Protein AF-A0A8S3IA19-F1 (afdb_monomer_lite)

pLDDT: mean 91.58, std 7.59, range [55.47, 98.12]

Radius of gyration: 15.56 Å; chains: 1; bounding box: 30×30×45 Å

InterPro domains:
  IPR000300 Inositol polyphosphate-related phosphatase [PF22669] (8-84)
  IPR036691 Endonuclease/exonuclease/phosphatase superfamily [G3DSA:3.60.10.10] (3-92)
  IPR036691 Endonuclease/exonuclease/phosphatase superfamily [SSF56219] (12-89)
  IPR039737 Type I inositol 1,4,5-trisphosphate 5-phosphatase [PTHR12997] (2-89)

Structure (mmCIF, N/CA/C/O backbone):
data_AF-A0A8S3IA19-F1
#
_entry.id   AF-A0A8S3IA19-F1
#
loop_
_atom_site.group_PDB
_atom_site.id
_atom_site.type_symbol
_atom_site.label_atom_id
_atom_site.label_alt_id
_atom_site.label_comp_id
_atom_site.label_asym_id
_atom_site.label_entity_id
_atom_site.label_seq_id
_atom_site.pdbx_PDB_ins_code
_atom_site.Cartn_x
_atom_site.Cartn_y
_atom_site.Cartn_z
_atom_site.occupancy
_atom_site.B_iso_or_equiv
_atom_site.auth_seq_id
_atom_site.auth_comp_id
_atom_site.auth_asym_id
_atom_site.auth_atom_id
_atom_site.pdbx_PDB_model_num
ATOM 1 N N . MET A 1 1 ? 1.942 -13.691 -8.552 1.00 56.69 1 MET A N 1
ATOM 2 C CA . MET A 1 1 ? 2.250 -14.133 -7.177 1.00 56.69 1 MET A CA 1
ATOM 3 C C . MET A 1 1 ? 0.945 -14.095 -6.410 1.00 56.69 1 MET A C 1
ATOM 5 O O . MET A 1 1 ? 0.200 -13.145 -6.606 1.00 56.69 1 MET A O 1
ATOM 9 N N . PHE A 1 2 ? 0.612 -15.135 -5.655 1.00 67.31 2 PHE A N 1
ATOM 10 C CA . PHE A 1 2 ? -0.590 -15.103 -4.830 1.00 67.31 2 PHE A CA 1
ATOM 11 C C . PHE A 1 2 ? -0.271 -14.435 -3.486 1.00 67.31 2 PHE A C 1
ATOM 13 O O . PHE A 1 2 ? 0.755 -14.749 -2.885 1.00 67.31 2 PHE A O 1
ATOM 20 N N . ASP A 1 3 ? -1.125 -13.513 -3.046 1.00 73.25 3 ASP A N 1
ATOM 21 C CA . ASP A 1 3 ? -1.008 -12.795 -1.770 1.00 73.25 3 ASP A CA 1
ATOM 22 C C . ASP A 1 3 ? -1.761 -13.573 -0.681 1.00 73.25 3 ASP A C 1
ATOM 24 O O . ASP A 1 3 ? -2.946 -13.353 -0.447 1.00 73.25 3 ASP A O 1
ATOM 28 N N . PHE A 1 4 ? -1.088 -14.561 -0.085 1.00 80.69 4 PHE A N 1
ATOM 29 C CA . PHE A 1 4 ? -1.652 -15.408 0.978 1.00 80.69 4 PHE A CA 1
ATOM 30 C C . PHE A 1 4 ? -0.955 -15.228 2.327 1.00 80.69 4 PHE A C 1
ATOM 32 O O . PHE A 1 4 ? -1.368 -15.835 3.311 1.00 80.69 4 PHE A O 1
ATOM 39 N N . GLU A 1 5 ? 0.108 -14.429 2.392 1.00 80.12 5 GLU A N 1
ATOM 40 C CA . GLU A 1 5 ? 0.978 -14.343 3.570 1.00 80.12 5 GLU A CA 1
ATOM 41 C C . GLU A 1 5 ? 0.219 -13.892 4.827 1.00 80.12 5 GLU A C 1
ATOM 43 O O . GLU A 1 5 ? 0.431 -14.440 5.907 1.00 80.12 5 GLU A O 1
ATOM 48 N N . SER A 1 6 ? -0.728 -12.961 4.681 1.00 79.94 6 SER A N 1
ATOM 49 C CA . SER A 1 6 ? -1.523 -12.455 5.804 1.00 79.94 6 SER A CA 1
ATOM 50 C C . SER A 1 6 ? -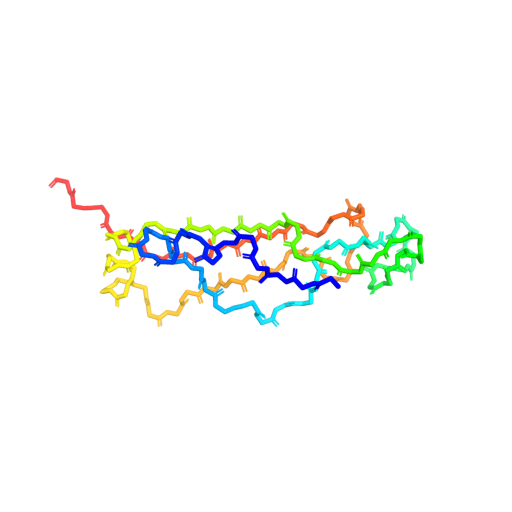2.598 -13.426 6.299 1.00 79.94 6 SER A C 1
ATOM 52 O O . SER A 1 6 ? -3.037 -13.278 7.433 1.00 79.94 6 SER A O 1
AT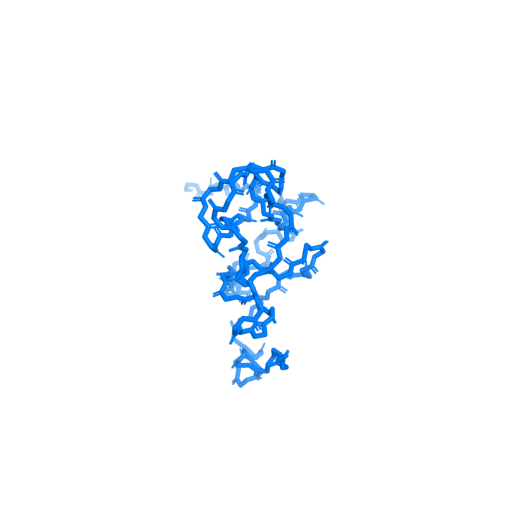OM 54 N N . SER A 1 7 ? -2.976 -14.439 5.506 1.00 83.31 7 SER A N 1
ATOM 55 C CA . SER A 1 7 ? -4.127 -15.316 5.802 1.00 83.31 7 SER A CA 1
ATOM 56 C C . SER A 1 7 ? -4.015 -16.071 7.129 1.00 83.31 7 SER A C 1
ATOM 58 O O . SER A 1 7 ? -5.010 -16.373 7.780 1.00 83.31 7 SER A O 1
ATOM 60 N N . SER A 1 8 ? -2.789 -16.348 7.583 1.00 87.19 8 SER A N 1
ATOM 61 C CA . SER A 1 8 ? -2.549 -17.006 8.876 1.00 87.19 8 SER A CA 1
ATOM 62 C C . SER A 1 8 ? -2.861 -16.113 10.084 1.00 87.19 8 SER A C 1
ATOM 64 O O . SER A 1 8 ? -2.846 -16.592 11.215 1.00 87.19 8 SER A O 1
ATOM 66 N N . PHE A 1 9 ? -3.120 -14.824 9.859 1.00 88.31 9 PHE A N 1
ATOM 67 C CA . PHE A 1 9 ? -3.344 -13.819 10.893 1.00 88.31 9 PHE A CA 1
ATOM 68 C C . PHE A 1 9 ? -4.682 -13.089 10.728 1.00 88.31 9 PHE A C 1
ATOM 70 O O . PHE A 1 9 ? -4.892 -12.081 11.402 1.00 88.31 9 PHE A O 1
ATOM 77 N N . ASP A 1 10 ? -5.591 -13.583 9.884 1.00 86.06 10 ASP A N 1
ATOM 78 C CA . ASP A 1 10 ? -6.878 -12.926 9.601 1.00 86.06 10 ASP A CA 1
ATOM 79 C C . ASP A 1 10 ? -7.701 -12.653 10.882 1.00 86.06 10 ASP A C 1
ATOM 81 O O . ASP A 1 10 ? -8.406 -11.649 10.977 1.00 86.06 10 ASP A O 1
ATOM 85 N N . ASP A 1 11 ? -7.531 -13.467 11.930 1.00 90.19 11 ASP A N 1
ATOM 86 C CA . ASP A 1 11 ? -8.174 -13.276 13.242 1.00 90.19 11 ASP A CA 1
ATOM 87 C C . ASP A 1 11 ? -7.591 -12.110 14.070 1.00 90.19 11 ASP A C 1
ATOM 89 O O . ASP A 1 11 ? -8.164 -11.703 15.083 1.00 90.19 11 ASP A O 1
ATOM 93 N N . HIS A 1 12 ? -6.447 -11.556 13.667 1.00 90.69 12 HIS A N 1
ATOM 94 C CA . HIS A 1 12 ? -5.694 -10.549 14.423 1.00 90.69 12 HIS A CA 1
ATOM 95 C C . HIS A 1 12 ? -5.507 -9.229 13.674 1.00 90.69 12 HIS A C 1
ATOM 97 O O . HIS A 1 12 ? -5.468 -8.168 14.311 1.00 90.69 12 HIS A O 1
ATOM 103 N N . ILE A 1 13 ? -5.377 -9.289 12.349 1.00 94.88 13 ILE A N 1
ATOM 104 C CA . ILE A 1 13 ? -5.083 -8.136 11.500 1.00 94.88 13 ILE A CA 1
ATOM 105 C C . ILE A 1 13 ? -6.162 -7.920 10.443 1.00 94.88 13 ILE A C 1
ATOM 107 O O . ILE A 1 13 ? -6.835 -8.840 9.995 1.00 94.88 13 ILE A O 1
ATOM 111 N N . PHE A 1 14 ? -6.289 -6.670 10.026 1.00 95.12 14 PHE A N 1
ATOM 112 C CA . PHE A 1 14 ? -7.162 -6.212 8.964 1.00 95.12 14 PHE A CA 1
ATOM 113 C C . PHE A 1 14 ? -6.345 -5.412 7.947 1.00 95.12 14 PHE A C 1
ATOM 115 O O . PHE A 1 14 ? -5.532 -4.565 8.324 1.00 95.12 14 PHE A O 1
ATOM 122 N N . GLU A 1 15 ? -6.600 -5.635 6.662 1.00 95.75 15 GLU A N 1
ATOM 123 C CA . GLU A 1 15 ? -6.092 -4.814 5.563 1.00 95.75 15 GLU A CA 1
ATOM 124 C C . GLU A 1 15 ? -7.277 -4.262 4.768 1.00 95.75 15 GLU A C 1
ATOM 126 O O . GLU A 1 15 ? -8.239 -4.984 4.499 1.00 95.75 15 GLU A O 1
ATOM 131 N N . TYR A 1 16 ? -7.215 -2.987 4.384 1.00 95.62 16 TYR A N 1
ATOM 132 C CA . TYR A 1 16 ? -8.192 -2.430 3.450 1.00 95.62 16 TYR A CA 1
ATOM 133 C C . TYR A 1 16 ? -8.020 -3.044 2.055 1.00 95.62 16 TYR A C 1
ATOM 135 O O . TYR A 1 16 ? -6.933 -3.483 1.678 1.00 95.62 16 TYR A O 1
ATOM 143 N N . GLU A 1 17 ? -9.094 -3.048 1.266 1.00 93.69 17 GLU A N 1
ATOM 144 C CA . GLU A 1 17 ? -9.030 -3.507 -0.120 1.00 93.69 17 GLU A CA 1
ATOM 145 C C . GLU A 1 17 ? -8.003 -2.686 -0.913 1.00 93.69 17 GLU A C 1
ATOM 147 O O . GLU A 1 17 ? -8.002 -1.454 -0.896 1.00 93.69 17 GLU A O 1
ATOM 152 N N . LYS A 1 18 ? -7.118 -3.388 -1.624 1.00 93.75 18 LYS A N 1
ATOM 153 C CA . LYS A 1 18 ? -6.099 -2.781 -2.477 1.00 93.75 18 LYS A CA 1
ATOM 154 C C . LYS A 1 18 ? -6.721 -2.450 -3.830 1.00 93.75 18 LYS A C 1
ATOM 156 O O . LYS A 1 18 ? -6.734 -3.284 -4.730 1.00 93.75 18 LYS A O 1
ATOM 161 N N . ALA A 1 19 ? -7.214 -1.223 -3.977 1.00 93.75 19 ALA A N 1
ATOM 162 C CA . ALA A 1 19 ? -7.733 -0.706 -5.249 1.00 93.75 19 ALA A CA 1
ATOM 163 C C . ALA A 1 19 ? -6.627 -0.185 -6.196 1.00 93.75 19 ALA A C 1
ATOM 165 O O . ALA A 1 19 ? -6.917 0.382 -7.249 1.00 93.75 19 ALA A O 1
ATOM 166 N N . PHE A 1 20 ? -5.359 -0.384 -5.828 1.00 95.12 20 PHE A N 1
ATOM 167 C CA . PHE A 1 20 ? -4.175 0.051 -6.562 1.00 95.12 20 PHE A CA 1
ATOM 168 C C . PHE A 1 20 ? -3.377 -1.147 -7.107 1.00 95.12 20 PHE A C 1
ATOM 170 O O . PHE A 1 20 ? -3.398 -2.238 -6.521 1.00 95.12 20 PHE A O 1
ATOM 177 N N . PRO A 1 21 ? -2.660 -0.978 -8.233 1.00 94.69 21 PRO A N 1
ATOM 178 C CA . PRO A 1 21 ? -1.866 -2.049 -8.823 1.00 94.69 21 PRO A CA 1
ATOM 179 C C . PRO A 1 21 ? -0.684 -2.441 -7.916 1.00 94.69 21 PRO A C 1
ATOM 181 O O . PRO A 1 21 ? -0.309 -1.668 -7.035 1.00 94.69 21 PRO A O 1
ATOM 184 N N . PRO A 1 22 ? -0.067 -3.618 -8.121 1.00 95.25 22 PRO A N 1
ATOM 185 C CA . PRO A 1 22 ? 1.111 -4.047 -7.367 1.00 95.25 22 PRO A CA 1
ATOM 186 C C . PRO A 1 22 ? 2.157 -2.937 -7.209 1.00 95.25 22 PRO A C 1
ATOM 188 O O . PRO A 1 22 ? 2.460 -2.242 -8.180 1.00 95.25 22 PRO A O 1
ATOM 191 N N . SER A 1 23 ? 2.706 -2.762 -6.005 1.00 95.50 23 SER A N 1
ATOM 192 C CA . SER A 1 23 ? 3.655 -1.684 -5.690 1.00 95.50 23 SER A CA 1
ATOM 193 C C . SER A 1 23 ? 5.066 -1.937 -6.234 1.00 95.50 23 SER A C 1
ATOM 195 O O . SER A 1 23 ? 5.870 -1.012 -6.267 1.00 95.50 23 SER A O 1
ATOM 197 N N . TYR A 1 24 ? 5.348 -3.156 -6.698 1.00 94.50 24 TYR A N 1
ATOM 198 C CA . TYR A 1 24 ? 6.666 -3.642 -7.108 1.00 94.50 24 TYR A CA 1
ATOM 199 C C . TYR A 1 24 ? 6.545 -4.660 -8.260 1.00 94.50 24 TYR A C 1
ATOM 201 O O . TYR A 1 24 ? 5.546 -5.391 -8.277 1.00 94.50 24 TYR A O 1
ATOM 209 N N . PRO A 1 25 ? 7.520 -4.813 -9.189 1.00 96.12 25 PRO A N 1
ATOM 210 C CA . PRO A 1 25 ? 8.759 -4.043 -9.391 1.00 96.12 25 PRO A CA 1
ATOM 211 C C . PRO A 1 25 ? 8.646 -3.028 -10.537 1.00 96.12 25 PRO A C 1
ATOM 213 O O . PRO A 1 25 ? 8.738 -3.417 -11.699 1.00 96.12 25 PRO A O 1
ATOM 216 N N . TYR A 1 26 ? 8.431 -1.744 -10.271 1.00 95.56 26 TYR A N 1
ATOM 217 C CA . TYR A 1 26 ? 8.358 -0.740 -11.342 1.00 95.56 26 TYR A CA 1
ATOM 218 C C . TYR A 1 26 ? 9.714 -0.515 -12.028 1.00 95.56 26 TYR A C 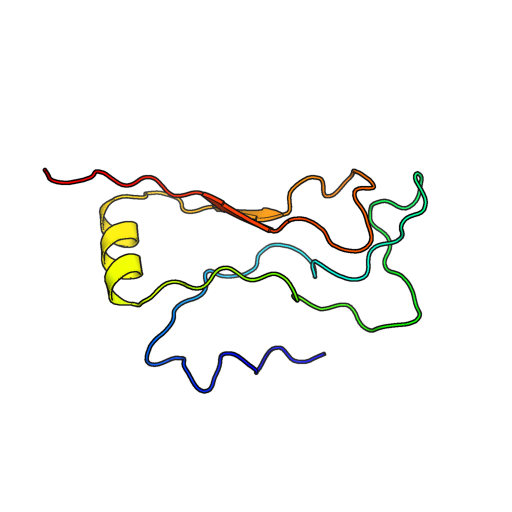1
ATOM 220 O O . TYR A 1 26 ? 10.770 -0.799 -11.470 1.00 95.56 26 TYR A O 1
ATOM 228 N N . SER A 1 27 ? 9.678 -0.033 -13.270 1.00 94.25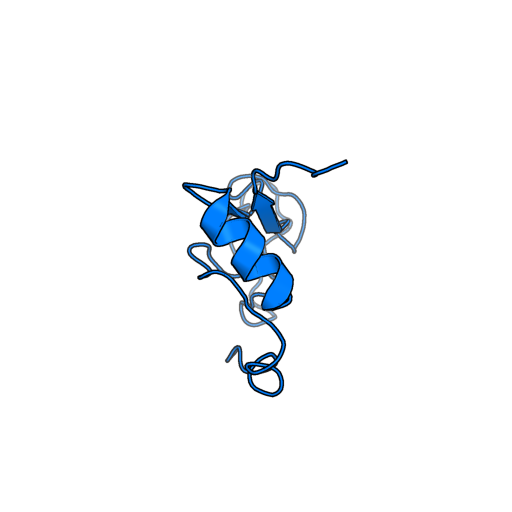 27 SER A N 1
ATOM 229 C CA . SER A 1 27 ? 10.858 0.423 -14.003 1.00 94.25 27 SER A CA 1
ATOM 230 C C . SER A 1 27 ? 11.417 1.690 -13.355 1.00 94.25 27 SER A C 1
ATOM 232 O O . SER A 1 27 ? 10.665 2.596 -12.995 1.00 94.25 27 SER A O 1
ATOM 234 N N . GLU A 1 28 ? 12.740 1.757 -13.241 1.00 92.38 28 GLU A N 1
ATOM 235 C CA . GLU A 1 28 ? 13.466 2.941 -12.764 1.00 92.38 28 GLU A CA 1
ATOM 236 C C . GLU A 1 28 ? 13.842 3.895 -13.916 1.00 92.38 28 GLU A C 1
ATOM 238 O O . GLU A 1 28 ? 14.473 4.934 -13.710 1.00 92.38 28 GLU A O 1
ATOM 243 N N . GLU A 1 29 ? 13.438 3.562 -15.145 1.00 92.69 29 GLU A N 1
ATOM 244 C CA . GLU A 1 29 ? 13.603 4.423 -16.309 1.00 92.69 29 GLU A CA 1
ATOM 245 C C . GLU A 1 29 ? 12.598 5.582 -16.257 1.00 92.69 29 GLU A C 1
ATOM 247 O O . GLU A 1 29 ? 11.383 5.386 -16.180 1.00 92.69 29 GLU A O 1
ATOM 252 N N . GLN A 1 30 ? 13.089 6.821 -16.362 1.00 88.38 30 GLN A N 1
ATOM 253 C CA . GLN A 1 30 ? 12.285 8.036 -16.136 1.00 88.38 30 GLN A CA 1
ATOM 254 C C . GLN A 1 30 ? 11.023 8.144 -17.010 1.00 88.38 30 GLN A C 1
ATOM 256 O O . GLN A 1 30 ? 10.049 8.784 -16.615 1.00 88.38 30 GLN A O 1
ATOM 261 N N . HIS A 1 31 ? 11.036 7.538 -18.198 1.00 91.38 31 HIS A N 1
ATOM 262 C CA . HIS A 1 31 ? 9.937 7.563 -19.166 1.00 91.38 31 HIS A CA 1
ATOM 263 C C . HIS A 1 31 ? 8.999 6.348 -19.056 1.00 91.38 31 HIS A C 1
ATOM 265 O O . HIS A 1 31 ? 8.012 6.266 -19.784 1.00 91.38 31 HIS A O 1
ATOM 271 N N . GLU A 1 32 ? 9.271 5.425 -18.132 1.00 91.56 32 GLU A N 1
ATOM 272 C CA . GLU A 1 32 ? 8.536 4.173 -17.947 1.00 91.56 32 GLU A CA 1
ATOM 273 C C . GLU A 1 32 ? 7.899 4.062 -16.551 1.00 91.56 32 GLU A C 1
ATOM 275 O O . GLU A 1 32 ? 7.739 2.970 -16.012 1.00 91.56 32 GLU A O 1
ATOM 280 N N . ALA A 1 33 ? 7.477 5.184 -15.964 1.00 91.44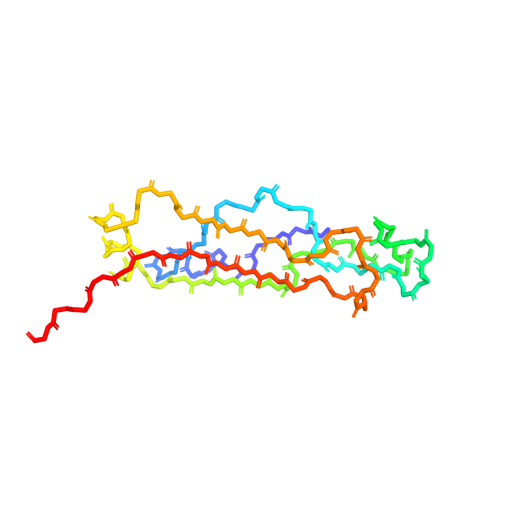 33 ALA A N 1
ATOM 281 C CA . ALA A 1 33 ? 7.015 5.255 -14.573 1.00 91.44 33 ALA A CA 1
ATOM 282 C C . ALA A 1 33 ? 5.859 4.300 -14.193 1.00 91.44 33 ALA A C 1
ATOM 284 O O . ALA A 1 33 ? 5.656 4.042 -13.006 1.00 91.44 33 ALA A O 1
ATOM 285 N N . ARG A 1 34 ? 5.094 3.796 -15.172 1.00 93.19 34 ARG A N 1
ATOM 286 C CA . ARG A 1 34 ? 3.976 2.848 -14.987 1.00 93.19 34 ARG A CA 1
ATOM 287 C C . ARG A 1 34 ? 4.314 1.405 -15.378 1.00 93.19 34 ARG A C 1
ATOM 289 O O . ARG A 1 34 ? 3.467 0.526 -15.236 1.00 93.19 34 ARG A O 1
ATOM 296 N N . SER A 1 35 ? 5.498 1.161 -15.927 1.00 94.25 35 SER A N 1
ATOM 297 C CA . SER A 1 35 ? 5.905 -0.157 -16.413 1.00 94.25 35 SER A CA 1
ATOM 298 C C . SER A 1 35 ? 6.518 -0.976 -15.286 1.00 94.25 35 SER A C 1
ATOM 300 O O . SER A 1 35 ? 7.199 -0.428 -14.427 1.00 94.25 35 SER A O 1
ATOM 302 N N . TYR A 1 36 ? 6.333 -2.295 -15.324 1.00 94.88 36 TYR A N 1
ATOM 303 C CA . TYR A 1 36 ? 7.047 -3.225 -14.448 1.00 94.88 36 TYR A CA 1
ATOM 304 C C . TYR A 1 36 ? 8.310 -3.776 -15.118 1.00 94.88 36 TYR A C 1
ATOM 306 O O . TYR A 1 36 ? 8.319 -4.064 -16.319 1.00 94.88 36 TYR A O 1
ATOM 314 N N . LEU A 1 37 ? 9.351 -4.016 -14.322 1.00 91.44 37 LEU A N 1
ATOM 315 C CA . LEU A 1 37 ? 10.515 -4.804 -14.705 1.00 91.44 37 LEU A CA 1
ATOM 316 C C . LEU A 1 37 ? 10.112 -6.263 -14.945 1.00 91.44 37 LEU A C 1
ATOM 318 O O . LEU A 1 37 ? 9.338 -6.861 -14.202 1.00 91.44 37 LEU A O 1
ATOM 322 N N . ARG A 1 38 ? 10.688 -6.880 -15.981 1.00 85.12 38 ARG A N 1
ATOM 323 C CA . ARG A 1 38 ? 10.310 -8.239 -16.418 1.00 85.12 38 ARG A CA 1
ATOM 324 C C . ARG A 1 38 ? 10.935 -9.368 -15.601 1.00 85.12 38 ARG A C 1
ATOM 326 O O . ARG A 1 38 ? 10.506 -10.510 -15.718 1.00 85.12 38 ARG A O 1
ATOM 333 N N . ALA A 1 39 ? 11.969 -9.074 -14.816 1.00 86.75 39 ALA A N 1
ATOM 334 C CA . ALA A 1 39 ? 12.755 -10.095 -14.125 1.00 86.75 39 ALA A CA 1
ATOM 335 C C . ALA A 1 39 ? 12.026 -10.730 -12.925 1.00 86.75 39 ALA A C 1
ATOM 337 O O . ALA A 1 39 ? 12.443 -11.785 -12.448 1.00 86.75 39 ALA A O 1
ATOM 338 N N . ARG A 1 40 ? 10.964 -10.094 -12.413 1.00 87.38 40 ARG A N 1
ATOM 339 C CA . ARG A 1 40 ? 10.199 -10.542 -11.242 1.00 87.38 40 ARG A CA 1
ATOM 340 C C . ARG A 1 40 ? 8.704 -10.336 -11.488 1.00 87.38 40 ARG A C 1
ATOM 342 O O . ARG A 1 40 ? 8.304 -9.493 -12.283 1.00 87.38 40 ARG A O 1
ATOM 349 N N . CYS A 1 41 ? 7.875 -11.136 -10.825 1.00 91.69 41 CYS A N 1
ATOM 350 C CA . CYS A 1 41 ? 6.424 -10.993 -10.921 1.00 91.69 41 CYS A CA 1
ATOM 351 C C . CYS A 1 41 ? 5.953 -9.745 -10.157 1.00 91.69 41 CYS A C 1
ATOM 353 O O . CYS A 1 41 ? 6.449 -9.530 -9.050 1.00 91.69 41 CYS A O 1
ATOM 355 N N . PRO A 1 42 ? 4.957 -8.998 -10.670 1.00 94.38 42 PRO A N 1
ATOM 356 C CA . PRO A 1 42 ? 4.305 -7.943 -9.904 1.00 94.38 42 PRO A CA 1
ATOM 357 C C . PRO A 1 42 ? 3.746 -8.461 -8.571 1.00 94.38 42 PRO A C 1
ATOM 359 O O . PRO A 1 42 ? 3.140 -9.542 -8.529 1.00 94.38 42 PRO A O 1
ATOM 362 N N . ALA A 1 43 ? 3.961 -7.701 -7.497 1.00 93.44 43 ALA A N 1
ATOM 363 C CA . ALA A 1 43 ? 3.526 -8.027 -6.139 1.00 93.44 43 ALA A CA 1
ATOM 364 C C . ALA A 1 43 ? 3.194 -6.775 -5.297 1.00 93.44 43 ALA A C 1
ATOM 366 O O . ALA A 1 43 ? 3.729 -5.690 -5.529 1.00 93.44 43 ALA A O 1
ATOM 367 N N . TRP A 1 44 ? 2.307 -6.933 -4.309 1.00 94.69 44 TRP A N 1
ATOM 368 C CA . TRP A 1 44 ? 2.013 -5.925 -3.281 1.00 94.69 44 TRP A CA 1
ATOM 369 C C . TRP A 1 44 ? 2.941 -6.126 -2.081 1.00 94.69 44 TRP A C 1
ATOM 371 O O . TRP A 1 44 ? 2.532 -6.635 -1.041 1.00 94.69 44 TRP A O 1
ATOM 381 N N . CYS A 1 45 ? 4.219 -5.793 -2.256 1.00 92.81 45 CYS A N 1
ATOM 382 C CA . CYS A 1 45 ? 5.230 -5.958 -1.207 1.00 92.81 45 CYS A CA 1
ATOM 383 C C . CYS A 1 45 ? 5.076 -4.937 -0.070 1.00 92.81 45 CYS A C 1
ATOM 385 O O . CYS A 1 45 ? 5.536 -5.185 1.040 1.00 92.81 45 CYS A O 1
ATOM 387 N N . ASP A 1 46 ? 4.421 -3.810 -0.345 1.00 95.00 46 ASP A N 1
ATOM 388 C CA . ASP A 1 46 ? 4.270 -2.692 0.581 1.00 95.00 46 ASP A CA 1
ATOM 389 C C . ASP A 1 46 ? 2.828 -2.654 1.099 1.00 95.00 46 ASP A C 1
ATOM 391 O O . ASP A 1 46 ? 1.882 -2.446 0.336 1.00 95.00 46 ASP A O 1
ATOM 395 N N . ARG A 1 47 ? 2.649 -2.910 2.399 1.00 95.12 47 ARG A N 1
ATOM 396 C CA . ARG A 1 47 ? 1.337 -3.164 3.013 1.00 95.12 47 ARG A CA 1
ATOM 397 C C . ARG A 1 47 ? 1.167 -2.395 4.315 1.00 95.12 47 ARG A C 1
ATOM 399 O O . ARG A 1 47 ? 2.130 -2.195 5.052 1.00 95.12 47 ARG A O 1
ATOM 406 N N . ILE A 1 48 ? -0.065 -1.986 4.613 1.00 97.00 48 ILE A N 1
ATOM 407 C CA . ILE A 1 48 ? -0.416 -1.348 5.887 1.00 97.00 48 ILE A CA 1
ATOM 408 C C . ILE A 1 48 ? -1.544 -2.155 6.514 1.00 97.00 48 ILE A C 1
ATOM 410 O O . ILE A 1 48 ? -2.654 -2.207 5.991 1.00 97.00 48 ILE A O 1
ATOM 414 N N . LEU A 1 49 ? -1.236 -2.779 7.647 1.00 95.88 49 LEU A N 1
ATOM 415 C CA . LEU A 1 49 ? -2.132 -3.666 8.376 1.00 95.88 49 LEU A CA 1
ATOM 416 C C . LEU A 1 49 ? -2.540 -3.000 9.688 1.00 95.88 49 LEU A C 1
ATOM 418 O O . LEU A 1 49 ? -1.718 -2.379 10.365 1.00 95.88 49 LEU A O 1
ATOM 422 N N . LEU A 1 50 ? -3.806 -3.142 10.057 1.00 96.38 50 LEU A N 1
ATOM 423 C CA . LEU A 1 50 ? -4.360 -2.640 11.308 1.00 96.38 50 LEU A CA 1
ATOM 424 C C . LEU A 1 50 ? -4.701 -3.810 12.224 1.00 96.38 50 LEU A C 1
ATOM 426 O O . LEU A 1 50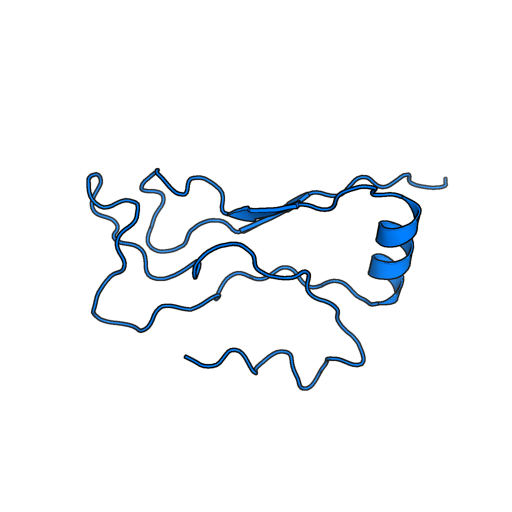 ? -5.090 -4.871 11.749 1.00 96.38 50 LEU A O 1
ATOM 430 N N . SER A 1 51 ? -4.640 -3.619 13.540 1.00 96.00 51 SER A N 1
ATOM 431 C CA . SER A 1 51 ? -5.346 -4.531 14.441 1.00 96.00 51 SER A CA 1
ATOM 432 C C . SER A 1 51 ? -6.858 -4.339 14.295 1.00 96.00 51 SER A C 1
ATOM 434 O O . SER A 1 51 ? -7.328 -3.226 14.034 1.00 96.00 51 SER A O 1
ATOM 436 N N . HIS A 1 52 ? -7.641 -5.384 14.567 1.00 95.62 52 HIS A N 1
ATOM 437 C CA . HIS A 1 52 ? -9.109 -5.276 14.593 1.00 95.62 52 HIS A CA 1
ATOM 438 C C . HIS A 1 52 ? -9.614 -4.215 15.583 1.00 95.62 52 HIS A C 1
ATOM 440 O O . HIS A 1 52 ? -10.574 -3.500 15.306 1.00 95.62 52 HIS A O 1
ATOM 446 N N . SER A 1 53 ? -8.929 -4.040 16.719 1.00 94.50 53 SER A N 1
ATOM 447 C CA . SER A 1 53 ? -9.274 -3.004 17.701 1.00 94.50 53 SER A CA 1
ATOM 448 C C . SER A 1 53 ? -9.140 -1.587 17.142 1.00 94.50 53 SER A C 1
ATOM 450 O O . SER A 1 53 ? -10.011 -0.752 17.376 1.00 94.50 53 SER A O 1
ATOM 452 N N . PHE A 1 54 ? -8.078 -1.310 16.385 1.00 95.38 54 PHE A N 1
ATOM 453 C CA . PHE A 1 54 ? -7.868 -0.002 15.777 1.00 95.38 54 PHE A CA 1
ATOM 454 C C . PHE A 1 54 ? -8.779 0.206 14.568 1.00 95.38 54 PHE A C 1
ATOM 456 O O . PHE A 1 54 ? -9.328 1.292 14.401 1.00 95.38 54 PHE A O 1
ATOM 463 N N . LYS A 1 55 ? -9.020 -0.846 13.777 1.00 95.88 55 LYS A N 1
ATOM 464 C CA . LYS A 1 55 ? -10.016 -0.839 12.700 1.00 95.88 55 LYS A CA 1
ATOM 465 C C . LYS A 1 55 ? -11.375 -0.361 13.224 1.00 95.88 55 LYS A C 1
ATOM 467 O O . LYS A 1 55 ? -11.934 0.577 12.667 1.00 95.88 55 LYS A O 1
ATOM 472 N N . ASN A 1 56 ? -11.859 -0.910 14.338 1.00 94.69 56 ASN A N 1
ATOM 473 C CA . ASN A 1 56 ? -13.135 -0.486 14.928 1.00 94.69 56 ASN A CA 1
ATOM 474 C C . ASN A 1 56 ? -13.170 1.014 15.268 1.00 94.69 56 ASN A C 1
ATOM 476 O O . ASN A 1 56 ? -14.201 1.660 15.108 1.00 94.69 56 ASN A O 1
ATOM 480 N N . ILE A 1 57 ? -12.047 1.593 15.708 1.00 95.19 57 ILE A N 1
ATOM 481 C CA . ILE A 1 57 ? -11.949 3.043 15.932 1.00 95.19 57 ILE A CA 1
ATOM 482 C C . ILE A 1 57 ? -12.102 3.782 14.600 1.00 95.19 57 ILE A C 1
ATOM 484 O O . ILE A 1 57 ? -12.897 4.717 14.511 1.00 95.19 57 ILE A O 1
ATOM 488 N N . VAL A 1 58 ? -11.381 3.345 13.566 1.00 95.69 58 VAL A N 1
ATOM 489 C CA . VAL A 1 58 ? -11.436 3.942 12.227 1.00 95.69 58 VAL A CA 1
ATOM 490 C C . VAL A 1 58 ? -12.857 3.928 11.663 1.00 95.69 58 VAL A C 1
ATOM 492 O O . VAL A 1 58 ? -13.315 4.977 11.220 1.00 95.69 58 VAL A O 1
ATOM 495 N N . ASP A 1 59 ? -13.588 2.816 11.764 1.00 94.50 59 ASP A N 1
ATOM 496 C CA . ASP A 1 59 ? -14.968 2.702 11.254 1.00 94.50 59 ASP A CA 1
ATOM 497 C C . ASP A 1 59 ? -15.938 3.701 11.892 1.00 94.50 59 ASP A C 1
ATOM 499 O O . ASP A 1 59 ? -16.917 4.114 11.275 1.00 94.50 59 ASP A O 1
ATOM 503 N N . THR A 1 60 ? -15.673 4.111 13.135 1.00 94.25 60 THR A N 1
ATOM 504 C CA . THR A 1 60 ? -16.513 5.091 13.841 1.00 94.25 60 THR A CA 1
ATOM 505 C C . THR A 1 60 ? -16.131 6.543 13.559 1.00 94.25 60 THR A C 1
ATOM 507 O O . THR A 1 60 ? -16.903 7.447 13.881 1.00 94.25 60 THR A O 1
ATOM 510 N N . GLN A 1 61 ? -14.939 6.800 13.006 1.00 95.00 61 GLN A N 1
ATOM 511 C CA . GLN A 1 61 ? -14.364 8.151 12.952 1.00 95.00 61 GLN A CA 1
ATOM 512 C C . GLN A 1 61 ? -13.925 8.612 11.564 1.00 95.00 61 GLN A C 1
ATOM 514 O O . GLN A 1 61 ? -13.868 9.819 11.328 1.00 95.00 61 GLN A O 1
ATOM 519 N N . THR A 1 62 ? -13.618 7.691 10.654 1.00 94.56 62 THR A N 1
ATOM 520 C CA . THR A 1 62 ? -13.209 7.992 9.283 1.00 94.56 62 THR A CA 1
ATOM 521 C C . THR A 1 62 ? -14.334 7.607 8.331 1.00 94.56 62 THR A C 1
ATOM 523 O O . THR A 1 62 ? -14.645 6.434 8.180 1.00 94.56 62 THR A O 1
ATOM 526 N N . GLU A 1 63 ? -14.921 8.597 7.661 1.00 92.44 63 GLU A N 1
ATOM 527 C CA . GLU A 1 63 ? -16.009 8.371 6.700 1.00 92.44 63 GLU A CA 1
ATOM 528 C C . GLU A 1 63 ? -15.512 7.687 5.416 1.00 92.44 63 GLU A C 1
ATOM 530 O O . GLU A 1 63 ? -16.220 6.864 4.852 1.00 92.44 63 GLU A O 1
ATOM 535 N N . ASN A 1 64 ? -14.279 7.984 4.979 1.00 92.94 64 ASN A N 1
ATOM 536 C CA . ASN A 1 64 ? -13.689 7.426 3.757 1.00 92.94 64 ASN A CA 1
ATOM 537 C C . ASN A 1 64 ? -12.169 7.212 3.915 1.00 92.94 64 ASN A C 1
ATOM 539 O O . ASN A 1 64 ? -11.389 8.102 3.570 1.00 92.94 64 ASN A O 1
ATOM 543 N N . PRO A 1 65 ? -11.726 6.071 4.475 1.00 96.06 65 PRO A N 1
ATOM 544 C CA . PRO A 1 65 ? -10.318 5.683 4.482 1.00 96.06 65 PRO A CA 1
ATOM 545 C C . PRO A 1 65 ? -9.777 5.568 3.052 1.00 96.06 65 PRO A C 1
ATOM 547 O O . PRO A 1 65 ? -10.400 4.917 2.216 1.00 96.06 65 PRO A O 1
ATOM 550 N N . THR A 1 66 ? -8.604 6.140 2.779 1.00 97.06 66 THR A N 1
ATOM 551 C CA . THR A 1 66 ? -7.956 6.017 1.460 1.00 97.06 66 THR A CA 1
ATOM 552 C C . THR A 1 66 ? -6.721 5.145 1.577 1.00 97.06 66 THR A C 1
ATOM 554 O O . THR A 1 66 ? -5.803 5.499 2.315 1.00 97.06 66 THR A O 1
ATOM 557 N N . TYR A 1 67 ? -6.688 4.034 0.842 1.00 97.94 67 TYR A N 1
ATOM 558 C CA . TYR A 1 67 ? -5.555 3.113 0.791 1.00 97.94 67 TYR A CA 1
ATOM 559 C C . TYR A 1 67 ? -5.040 3.007 -0.646 1.00 97.94 67 TYR A C 1
ATOM 561 O O . TYR A 1 67 ? -5.713 2.431 -1.497 1.00 97.94 67 TYR A O 1
ATOM 569 N N . ASP A 1 68 ? -3.894 3.627 -0.934 1.00 97.56 68 ASP A N 1
ATOM 570 C CA . ASP A 1 68 ? -3.406 3.804 -2.309 1.00 97.56 68 ASP A CA 1
ATOM 571 C C . ASP A 1 68 ? -1.876 3.988 -2.353 1.00 97.56 68 ASP A C 1
ATOM 573 O O . ASP A 1 68 ? -1.179 3.920 -1.339 1.00 97.56 68 ASP A O 1
ATOM 577 N N . THR A 1 69 ? -1.340 4.223 -3.544 1.00 96.88 69 THR A N 1
ATOM 578 C CA . THR A 1 69 ? 0.059 4.524 -3.829 1.00 96.88 69 THR A CA 1
ATOM 579 C C . THR A 1 69 ? 0.273 6.004 -4.120 1.00 96.88 69 THR A C 1
ATOM 581 O O . THR A 1 69 ? -0.605 6.716 -4.606 1.00 96.88 69 THR A O 1
ATOM 584 N N . ILE A 1 70 ? 1.483 6.481 -3.851 1.00 95.19 70 ILE A N 1
ATOM 585 C CA . ILE A 1 70 ? 1.927 7.827 -4.207 1.00 95.19 70 ILE A CA 1
ATOM 586 C C . ILE A 1 70 ? 2.718 7.760 -5.512 1.00 95.19 70 ILE A C 1
ATOM 588 O O . ILE A 1 70 ? 3.563 6.887 -5.702 1.00 95.19 70 ILE A O 1
ATOM 592 N N . GLY A 1 71 ? 2.490 8.734 -6.397 1.00 90.88 71 GLY A N 1
ATOM 593 C CA . GLY A 1 71 ? 3.336 8.918 -7.574 1.00 90.88 71 GLY A CA 1
ATOM 594 C C . GLY A 1 71 ? 3.184 7.805 -8.609 1.00 90.88 71 GLY A C 1
ATOM 595 O O . GLY A 1 71 ? 4.178 7.379 -9.195 1.00 90.88 71 GLY A O 1
ATOM 596 N N . TYR A 1 72 ? 1.954 7.345 -8.866 1.00 87.88 72 TYR A N 1
ATOM 597 C CA . TYR A 1 72 ? 1.664 6.351 -9.910 1.00 87.88 72 TYR A CA 1
ATOM 598 C C . TYR A 1 72 ? 2.348 6.698 -11.250 1.00 87.88 72 TYR A C 1
ATOM 600 O O . TYR A 1 72 ? 2.970 5.839 -11.871 1.00 87.88 72 TYR A O 1
ATOM 608 N N . ASP A 1 73 ? 2.383 7.987 -11.596 1.00 92.19 73 ASP A N 1
ATOM 609 C CA . ASP A 1 73 ? 2.936 8.509 -12.857 1.00 92.19 73 ASP A CA 1
ATOM 610 C C . ASP A 1 73 ? 4.373 9.025 -12.757 1.00 92.19 73 ASP A C 1
ATOM 612 O O . ASP A 1 73 ? 4.901 9.594 -13.710 1.00 92.19 73 ASP A O 1
ATOM 616 N N . VAL A 1 74 ? 5.010 8.855 -11.600 1.00 93.38 74 VAL A N 1
ATOM 617 C CA . VAL A 1 74 ? 6.342 9.394 -11.317 1.00 93.38 74 VAL A CA 1
ATOM 618 C C . VAL A 1 74 ? 7.318 8.249 -11.100 1.00 93.38 74 VAL A C 1
ATOM 620 O O . VAL A 1 74 ? 7.044 7.315 -10.348 1.00 93.38 74 VAL A O 1
ATOM 623 N N . CYS A 1 75 ? 8.477 8.311 -11.746 1.00 91.81 75 CYS A N 1
ATOM 624 C CA . CYS A 1 75 ? 9.560 7.376 -11.478 1.00 91.81 75 CYS A CA 1
ATOM 625 C C . CYS A 1 75 ? 10.186 7.709 -10.116 1.00 91.81 75 CYS A C 1
ATOM 627 O O . CYS A 1 75 ? 10.908 8.696 -9.986 1.00 91.81 75 CYS A O 1
ATOM 629 N N . VAL A 1 76 ? 9.853 6.916 -9.098 1.00 90.50 76 VAL A N 1
ATOM 630 C CA . VAL A 1 76 ? 10.333 7.079 -7.711 1.00 90.50 76 VAL A CA 1
ATOM 631 C C . VAL A 1 76 ? 11.305 5.973 -7.285 1.00 90.50 76 VAL A C 1
ATOM 633 O O . VAL A 1 76 ? 11.920 6.089 -6.230 1.00 90.50 76 VAL A O 1
ATOM 636 N N . GLY A 1 77 ? 11.451 4.931 -8.106 1.00 91.94 77 GLY A N 1
ATOM 637 C CA . GLY A 1 77 ? 12.182 3.699 -7.816 1.00 91.94 77 GLY A CA 1
ATOM 638 C C . GLY A 1 77 ? 11.381 2.476 -8.269 1.00 91.94 77 GLY A C 1
ATOM 639 O O . GLY A 1 77 ? 10.304 2.611 -8.860 1.00 91.94 77 GLY A O 1
ATOM 640 N N . ASP A 1 78 ? 11.885 1.285 -7.958 1.00 93.94 78 ASP A N 1
ATOM 641 C CA . ASP A 1 78 ? 11.227 0.010 -8.262 1.00 93.94 78 ASP A CA 1
ATOM 642 C C . ASP A 1 78 ? 10.049 -0.318 -7.322 1.00 93.94 78 ASP A C 1
ATOM 644 O O . ASP A 1 78 ? 9.217 -1.169 -7.646 1.00 93.94 78 ASP A O 1
ATOM 648 N N . HIS A 1 79 ? 9.918 0.407 -6.209 1.00 95.88 79 HIS A N 1
ATOM 649 C CA . HIS A 1 79 ? 8.755 0.399 -5.322 1.00 95.88 79 HIS A CA 1
ATOM 650 C C . HIS A 1 79 ? 7.963 1.712 -5.402 1.00 95.88 79 HIS A C 1
ATOM 652 O O . HIS A 1 79 ? 8.527 2.805 -5.301 1.00 95.88 79 HIS A O 1
ATOM 658 N N . LYS A 1 80 ? 6.632 1.623 -5.497 1.00 95.44 80 LYS A N 1
ATOM 659 C CA . LYS A 1 80 ? 5.727 2.765 -5.288 1.00 95.44 80 LYS A CA 1
ATOM 660 C C . LYS A 1 80 ? 5.367 2.866 -3.805 1.00 95.44 80 LYS A C 1
ATOM 662 O O . LYS A 1 80 ? 4.830 1.898 -3.266 1.00 95.44 80 LYS A O 1
ATOM 667 N N . PRO A 1 81 ? 5.591 4.018 -3.145 1.00 96.38 81 PRO A N 1
ATOM 668 C CA . PRO A 1 81 ? 5.188 4.201 -1.757 1.00 96.38 81 PRO A CA 1
ATOM 669 C C . PRO A 1 81 ? 3.683 3.988 -1.587 1.00 96.38 81 PRO A C 1
ATOM 671 O O . PRO A 1 81 ? 2.891 4.610 -2.293 1.00 96.38 81 PRO A O 1
ATOM 674 N N . VAL A 1 82 ? 3.300 3.138 -0.638 1.00 97.69 82 VAL A N 1
ATOM 675 C CA . VAL A 1 82 ? 1.905 2.870 -0.267 1.00 97.69 82 VAL A CA 1
ATOM 676 C C . VAL A 1 82 ? 1.540 3.699 0.965 1.00 97.69 82 VAL A C 1
ATOM 678 O O . VAL A 1 82 ? 2.342 3.828 1.890 1.00 97.69 82 VAL A O 1
ATOM 681 N N . TYR A 1 83 ? 0.334 4.262 0.994 1.00 97.94 83 TYR A N 1
ATOM 682 C CA . TYR A 1 83 ? -0.174 5.058 2.108 1.00 97.94 83 TYR A CA 1
ATOM 683 C C . TYR A 1 83 ? -1.597 4.659 2.492 1.00 97.94 83 TYR A C 1
ATOM 685 O O . TYR A 1 83 ? -2.394 4.248 1.653 1.00 97.94 83 TYR A O 1
ATOM 693 N N . LEU A 1 84 ? -1.917 4.848 3.773 1.00 98.12 84 LEU A N 1
ATOM 694 C CA . LEU A 1 84 ? -3.262 4.745 4.326 1.00 98.12 84 LEU A CA 1
ATOM 695 C C . LEU A 1 84 ? -3.601 6.074 5.011 1.00 98.12 84 LEU A C 1
ATOM 697 O O . LEU A 1 84 ? -2.937 6.465 5.971 1.00 98.12 84 LEU A O 1
ATOM 701 N N . SER A 1 85 ? -4.611 6.780 4.508 1.00 97.50 85 SER A N 1
ATOM 702 C CA . SER A 1 85 ? -5.079 8.059 5.049 1.00 97.50 85 SER A CA 1
ATOM 703 C C . SER A 1 85 ? -6.341 7.862 5.879 1.00 97.50 85 SER A C 1
ATOM 705 O O . SER A 1 85 ? -7.329 7.315 5.388 1.00 97.50 85 SER A O 1
ATOM 707 N N . LEU A 1 86 ? -6.295 8.307 7.137 1.00 96.88 86 LEU A N 1
ATOM 708 C CA . LEU A 1 86 ? -7.337 8.125 8.149 1.00 96.88 86 LEU A CA 1
ATOM 709 C C . LEU A 1 86 ? -7.565 9.435 8.910 1.00 96.88 86 LEU A C 1
ATOM 711 O O . LEU A 1 86 ? -6.631 10.215 9.097 1.00 96.88 86 LEU A O 1
ATOM 715 N N . THR A 1 87 ? -8.780 9.647 9.417 1.00 95.06 87 THR A N 1
ATOM 716 C CA . THR A 1 87 ? -9.090 10.747 10.345 1.00 95.06 87 THR A CA 1
ATOM 717 C C . THR A 1 87 ? -9.509 10.183 11.693 1.00 95.06 87 THR A C 1
ATOM 719 O O . THR A 1 87 ? -10.507 9.473 11.806 1.00 95.06 87 THR A O 1
ATOM 722 N N . ILE A 1 88 ? -8.739 10.513 12.728 1.00 94.12 88 ILE A N 1
ATOM 723 C CA . ILE A 1 88 ? -8.909 9.958 14.070 1.00 94.12 88 ILE A CA 1
ATOM 724 C C . ILE A 1 88 ? -8.854 11.093 15.088 1.00 94.12 88 ILE A C 1
ATOM 726 O O . ILE A 1 88 ? -7.982 11.959 15.037 1.00 94.12 88 ILE A O 1
ATOM 730 N N . ARG A 1 89 ? -9.795 11.086 16.024 1.00 91.25 89 ARG A N 1
ATOM 731 C CA . ARG A 1 89 ? -9.861 11.974 17.178 1.00 91.25 89 ARG A CA 1
ATOM 732 C C . ARG A 1 89 ? -9.264 11.252 18.374 1.00 91.25 89 ARG A C 1
ATOM 734 O O . ARG A 1 89 ? -9.776 10.222 18.812 1.00 91.25 89 ARG A O 1
ATOM 741 N N . LEU A 1 90 ? -8.190 11.817 18.913 1.00 84.31 90 LEU A N 1
ATOM 742 C CA . LEU A 1 90 ? -7.643 11.369 20.184 1.00 84.31 90 LEU A CA 1
ATOM 743 C C . LEU A 1 90 ? -8.574 11.846 21.297 1.00 84.31 90 LEU A C 1
ATOM 745 O O . LEU A 1 90 ? -8.827 13.042 21.434 1.00 84.31 90 LEU A O 1
ATOM 749 N N . VAL A 1 91 ? -9.095 10.903 22.070 1.00 75.19 91 VAL A N 1
ATOM 750 C CA . VAL A 1 91 ? -9.719 11.204 23.358 1.00 75.19 91 VAL A CA 1
ATOM 751 C C . VAL A 1 91 ? -8.577 11.398 24.353 1.00 75.19 91 VAL A C 1
ATOM 753 O O . VAL A 1 91 ? -7.760 10.492 24.516 1.00 75.19 91 VAL A O 1
ATOM 756 N N . GLN A 1 92 ? -8.475 12.604 24.917 1.00 55.47 92 GLN A N 1
ATOM 757 C CA . GLN A 1 92 ? -7.564 12.909 26.026 1.00 55.47 92 GLN A CA 1
ATOM 758 C C . GLN A 1 92 ? -8.060 12.277 27.323 1.00 55.47 92 GLN A C 1
ATOM 760 O O . GLN A 1 92 ? -9.297 12.258 27.524 1.00 55.47 92 GLN A O 1
#

Secondary structure (DSSP, 8-state):
----GGGGGTTTEE-----S---B-B--STT-TTPBPTTS--B------EEHHHHHHHHHH-SS-EEEES-TTS---SSPPEEEE---PPP-

Sequence (92 aa):
MFDFESSSFDDHIFEYEKAFPPSYPYSEEQHEARSYLRARCPAWCDRILLSHSFKNIVDTQTENPTYDTIGYDVCVGDHKPVYLSLTIRLVQ

Organism: NCBI:txid392030

Foldseek 3Di:
DDDCPCVVPPVFKDFDDAPEWAQFQFDLPFQRLQHHDPPDDRHNPAGDIDTPVVVVQQVVFFPDKDWYFPPNPGNPHRGTDIDIDTGGDDDD